Protein AF-A0AAU6HKH8-F1 (afdb_monomer_lite)

Structure (mmCIF, N/CA/C/O backbone):
data_AF-A0AAU6HKH8-F1
#
_entry.id   AF-A0AAU6HKH8-F1
#
loop_
_atom_site.group_PDB
_atom_site.id
_atom_site.type_symbol
_atom_site.label_atom_id
_atom_site.label_alt_id
_atom_site.label_comp_id
_atom_site.label_asym_id
_atom_site.label_entity_id
_atom_site.label_seq_id
_atom_site.pdbx_PDB_ins_code
_atom_site.Cartn_x
_atom_site.Cartn_y
_atom_site.Cartn_z
_atom_site.occupancy
_atom_site.B_iso_or_equiv
_atom_site.auth_seq_id
_atom_site.auth_comp_id
_atom_site.auth_asym_id
_atom_site.auth_atom_id
_atom_site.pdbx_PDB_model_num
ATOM 1 N N . MET A 1 1 ? -5.403 -12.165 11.977 1.00 85.94 1 MET A N 1
ATOM 2 C CA . MET A 1 1 ? -6.720 -11.842 11.383 1.00 85.94 1 MET A CA 1
ATOM 3 C C . MET A 1 1 ? -6.615 -11.963 9.865 1.00 85.94 1 MET A C 1
ATOM 5 O O . MET A 1 1 ? -5.635 -11.445 9.340 1.00 85.94 1 MET A O 1
ATOM 9 N N . PRO A 1 2 ? -7.552 -12.638 9.172 1.00 95.00 2 PRO A N 1
ATOM 10 C CA . PRO A 1 2 ? -7.593 -12.670 7.705 1.00 95.00 2 PRO A CA 1
ATOM 11 C C . PRO A 1 2 ? -7.677 -11.266 7.091 1.00 95.00 2 PRO A C 1
ATOM 13 O O . PRO A 1 2 ? -8.297 -10.378 7.683 1.00 95.00 2 PRO A O 1
ATOM 16 N N . THR A 1 3 ? -7.086 -11.077 5.909 1.00 95.00 3 THR A N 1
ATOM 17 C CA . THR A 1 3 ? -6.961 -9.765 5.249 1.00 95.00 3 THR A CA 1
ATOM 18 C C . THR A 1 3 ? -8.309 -9.100 4.993 1.00 95.00 3 THR A C 1
ATOM 20 O O . THR A 1 3 ? -8.479 -7.947 5.376 1.00 95.00 3 THR A O 1
ATOM 23 N N . ASP A 1 4 ? -9.292 -9.824 4.454 1.00 96.19 4 ASP A N 1
ATOM 24 C CA . ASP A 1 4 ? -10.613 -9.255 4.141 1.00 96.19 4 ASP A CA 1
ATOM 25 C C . ASP A 1 4 ? -11.356 -8.796 5.396 1.00 96.19 4 ASP A C 1
ATOM 27 O O . ASP A 1 4 ? -11.976 -7.733 5.417 1.00 96.19 4 ASP A O 1
ATOM 31 N N . LYS A 1 5 ? -11.228 -9.552 6.496 1.00 96.69 5 LYS A N 1
ATOM 32 C CA . LYS A 1 5 ? -11.809 -9.147 7.781 1.00 96.69 5 LYS A CA 1
ATOM 33 C C . LYS A 1 5 ? -11.133 -7.884 8.314 1.00 96.69 5 LYS A C 1
ATOM 35 O O . LYS A 1 5 ? -11.816 -6.980 8.784 1.00 96.69 5 LYS A O 1
ATOM 40 N N . LYS A 1 6 ? -9.800 -7.800 8.222 1.00 97.56 6 LYS A N 1
ATOM 41 C CA . LYS A 1 6 ? -9.036 -6.603 8.606 1.00 97.56 6 LYS A CA 1
ATOM 42 C C . LYS A 1 6 ? -9.432 -5.394 7.755 1.00 97.56 6 LYS A C 1
ATOM 44 O O . LYS A 1 6 ? -9.590 -4.308 8.300 1.00 97.56 6 LYS A O 1
ATOM 49 N N . PHE A 1 7 ? -9.620 -5.583 6.452 1.00 97.81 7 PHE A N 1
ATOM 50 C CA . PHE A 1 7 ? -10.063 -4.544 5.525 1.00 97.81 7 PHE A CA 1
ATOM 51 C C . PHE A 1 7 ? -11.449 -4.005 5.901 1.00 97.81 7 PHE A C 1
ATOM 53 O O . PHE A 1 7 ? -11.596 -2.801 6.089 1.00 97.81 7 PHE A O 1
ATOM 60 N N . ALA A 1 8 ? -12.432 -4.888 6.107 1.00 97.88 8 ALA A N 1
ATOM 61 C CA . ALA A 1 8 ? -13.778 -4.494 6.524 1.00 97.88 8 ALA A CA 1
ATOM 62 C C . ALA A 1 8 ? -13.777 -3.742 7.868 1.00 97.88 8 ALA A C 1
ATOM 64 O O . ALA A 1 8 ? -14.445 -2.720 8.011 1.00 97.88 8 ALA A O 1
ATOM 65 N N . LEU A 1 9 ? -12.983 -4.205 8.839 1.00 98.38 9 LEU A N 1
ATOM 66 C CA . LEU A 1 9 ? -12.831 -3.534 10.131 1.00 98.38 9 LEU A CA 1
ATOM 67 C C . LEU A 1 9 ? -12.232 -2.126 9.977 1.00 98.38 9 LEU A C 1
ATOM 69 O O . LEU A 1 9 ? -12.737 -1.171 10.560 1.00 98.38 9 LEU A O 1
ATOM 73 N N . VAL A 1 10 ? -11.169 -1.981 9.180 1.00 98.19 10 VAL A N 1
ATOM 74 C CA . VAL A 1 10 ? -10.524 -0.681 8.938 1.00 98.19 10 VAL A CA 1
ATOM 75 C C . VAL A 1 10 ? -11.457 0.278 8.203 1.00 98.19 10 VAL A C 1
ATOM 77 O O . VAL A 1 10 ? -11.481 1.454 8.554 1.00 98.19 10 VAL A O 1
ATOM 80 N N . LEU A 1 11 ? -12.255 -0.203 7.244 1.00 98.12 11 LEU A N 1
ATOM 81 C CA . LEU A 1 11 ? -13.265 0.618 6.573 1.00 98.12 11 LEU A CA 1
ATOM 82 C C . LEU A 1 11 ? -14.252 1.218 7.573 1.00 98.12 11 LEU A C 1
ATOM 84 O O . LEU A 1 11 ? -14.407 2.433 7.579 1.00 98.12 11 LEU A O 1
ATOM 88 N N . ARG A 1 12 ? -14.819 0.400 8.469 1.00 98.38 12 ARG A N 1
ATOM 89 C CA . ARG A 1 12 ? -15.740 0.861 9.525 1.00 98.38 12 ARG A CA 1
ATOM 90 C C . ARG A 1 12 ? -15.107 1.919 10.433 1.00 98.38 12 ARG A C 1
ATOM 92 O O . ARG A 1 12 ? -15.768 2.859 10.859 1.00 98.38 12 ARG A O 1
ATOM 99 N N . VAL A 1 13 ? -13.808 1.803 10.714 1.00 98.19 13 VAL A N 1
ATOM 100 C CA . VAL A 1 13 ? -13.083 2.817 11.499 1.00 98.19 13 VAL A CA 1
ATOM 101 C C . VAL A 1 13 ? -12.867 4.111 10.708 1.00 98.19 13 VAL A C 1
ATOM 103 O O . VAL A 1 13 ? -12.943 5.202 11.267 1.00 98.19 13 VAL A O 1
ATOM 106 N N . VAL A 1 14 ? -12.581 4.019 9.408 1.00 97.38 14 VAL A N 1
ATOM 107 C CA . VAL A 1 14 ? -12.361 5.191 8.544 1.00 97.38 14 VAL A CA 1
ATOM 108 C C . VAL A 1 14 ? -13.670 5.925 8.242 1.00 97.38 14 VAL A C 1
ATOM 110 O O . VAL A 1 14 ? -13.652 7.153 8.179 1.00 97.38 14 VAL A O 1
ATOM 113 N N . THR A 1 15 ? -14.788 5.208 8.097 1.00 97.31 15 THR A N 1
ATOM 114 C CA . THR A 1 15 ? -16.126 5.794 7.902 1.00 97.31 15 THR A CA 1
ATOM 115 C C . THR A 1 15 ? -16.722 6.362 9.192 1.00 97.31 15 THR A C 1
ATOM 117 O O . THR A 1 15 ? -17.702 7.098 9.132 1.00 97.31 15 THR A O 1
ATOM 12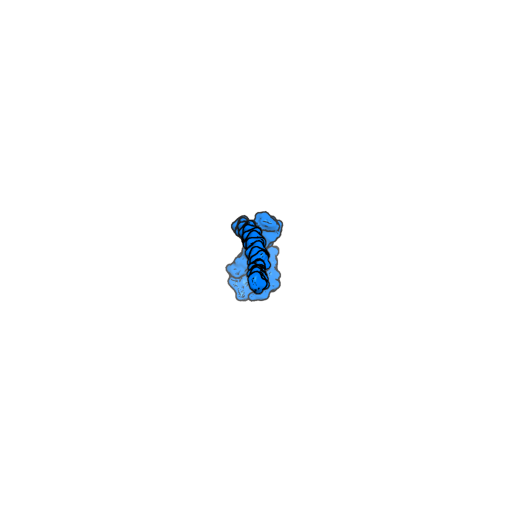0 N N . GLY A 1 16 ? -16.118 6.072 10.351 1.00 96.81 16 GLY A N 1
ATOM 121 C CA . GLY A 1 16 ? -16.579 6.535 11.662 1.00 96.81 16 GLY A CA 1
ATOM 122 C C . GLY A 1 16 ? -17.674 5.667 12.287 1.00 96.81 16 GLY A C 1
ATOM 123 O O . GLY A 1 16 ? -18.212 6.037 13.325 1.00 96.81 16 GLY A O 1
ATOM 124 N N . GLU A 1 17 ? -17.986 4.511 11.695 1.00 98.00 17 GLU A N 1
ATOM 125 C CA . GLU A 1 17 ? -18.908 3.517 12.262 1.00 98.00 17 GLU A CA 1
ATOM 126 C C . GLU A 1 17 ? -18.355 2.858 13.530 1.00 98.00 17 GLU A C 1
ATOM 128 O O . GLU A 1 17 ? -19.123 2.415 14.379 1.00 98.00 17 GLU A O 1
ATOM 133 N N . LEU A 1 18 ? -17.027 2.771 13.647 1.00 97.81 18 LEU A N 1
ATOM 134 C CA . LEU A 1 18 ? -16.332 2.306 14.842 1.00 97.81 18 LEU A CA 1
ATOM 135 C C . LEU A 1 18 ? -15.228 3.277 15.252 1.00 97.81 18 LEU A C 1
ATOM 137 O O . LEU A 1 18 ? -14.472 3.791 14.428 1.00 97.81 18 LEU A O 1
ATOM 141 N N . THR A 1 19 ? -15.038 3.425 16.555 1.00 97.88 19 THR A N 1
ATOM 142 C CA . THR A 1 19 ? -13.800 3.973 17.113 1.00 97.88 19 THR A CA 1
ATOM 143 C C . THR A 1 19 ? -12.663 2.945 17.038 1.00 97.88 19 THR A C 1
ATOM 145 O O . THR A 1 19 ? -12.882 1.732 16.951 1.00 97.88 19 THR A O 1
ATOM 148 N N . ALA A 1 20 ? -11.412 3.411 17.132 1.00 96.56 20 ALA A N 1
ATOM 149 C CA . ALA A 1 20 ? -10.251 2.518 17.195 1.00 96.56 20 ALA A CA 1
ATOM 150 C C . ALA A 1 20 ? -10.322 1.548 18.393 1.00 96.56 20 ALA A C 1
ATOM 152 O O . ALA A 1 20 ? -9.939 0.386 18.260 1.00 96.56 20 ALA A O 1
ATOM 153 N N . ALA A 1 21 ? -10.873 2.006 19.522 1.00 97.75 21 ALA A N 1
ATOM 154 C CA . ALA A 1 21 ? -11.093 1.217 20.732 1.00 97.75 21 ALA A CA 1
ATOM 155 C C . ALA A 1 21 ? -12.139 0.106 20.551 1.00 97.75 21 ALA A C 1
ATOM 157 O O . ALA A 1 21 ? -11.956 -1.022 21.012 1.00 97.75 21 ALA A O 1
ATOM 158 N N . GLU A 1 22 ? -13.252 0.387 19.874 1.00 98.19 22 GLU A N 1
ATOM 159 C CA . GLU A 1 22 ? -14.272 -0.628 19.579 1.00 98.19 22 GLU A CA 1
ATOM 160 C C . GLU A 1 22 ? -13.751 -1.679 18.600 1.00 98.19 22 GLU A C 1
ATOM 162 O O . GLU A 1 22 ? -13.879 -2.874 18.861 1.00 98.19 22 GLU A O 1
ATOM 167 N N . ALA A 1 23 ? -13.069 -1.251 17.538 1.00 98.12 23 ALA A N 1
ATOM 168 C CA . ALA A 1 23 ? -12.454 -2.162 16.579 1.00 98.12 23 ALA A CA 1
ATOM 169 C C . ALA A 1 23 ? -11.357 -3.039 17.210 1.00 98.12 23 ALA A C 1
ATOM 171 O O . ALA A 1 23 ? -11.243 -4.220 16.883 1.00 98.12 23 ALA A O 1
ATOM 172 N N . ALA A 1 24 ? -10.566 -2.488 18.135 1.00 98.06 24 ALA A N 1
ATOM 173 C CA . ALA A 1 24 ? -9.540 -3.229 18.865 1.00 98.06 24 ALA A CA 1
ATOM 174 C C . ALA A 1 24 ? -10.148 -4.352 19.718 1.00 98.06 24 ALA A C 1
ATOM 176 O O . ALA A 1 24 ? -9.657 -5.482 19.692 1.00 98.06 24 ALA A O 1
ATOM 177 N N . ARG A 1 25 ? -11.262 -4.062 20.404 1.00 98.12 25 ARG A N 1
ATOM 178 C CA . ARG A 1 25 ? -12.023 -5.052 21.179 1.00 98.12 25 ARG A CA 1
ATOM 179 C C . ARG A 1 25 ? -12.640 -6.130 20.288 1.00 98.12 25 ARG A C 1
ATOM 181 O O . ARG A 1 25 ? -12.474 -7.307 20.590 1.00 98.12 25 ARG A O 1
ATOM 188 N N . GLU A 1 26 ? -13.284 -5.753 19.180 1.00 97.38 26 GLU A N 1
ATOM 189 C CA . GLU A 1 26 ? -13.908 -6.700 18.237 1.00 97.38 26 GLU A CA 1
ATOM 190 C C . GLU A 1 26 ? -12.880 -7.669 17.629 1.00 97.38 26 GLU A C 1
ATOM 192 O O . GLU A 1 26 ? -13.139 -8.865 17.492 1.00 97.38 26 GLU A O 1
ATOM 197 N N . ALA A 1 27 ? -11.690 -7.167 17.294 1.00 96.81 27 ALA A N 1
ATOM 198 C CA . ALA A 1 27 ? -10.634 -7.962 16.675 1.00 96.81 27 ALA A CA 1
ATOM 199 C C . ALA A 1 27 ? -9.653 -8.604 17.673 1.00 96.81 27 ALA A C 1
ATOM 201 O O . ALA A 1 27 ? -8.727 -9.287 17.230 1.00 96.81 27 ALA A O 1
ATOM 202 N N . ALA A 1 28 ? -9.842 -8.400 18.983 1.00 97.25 28 ALA A N 1
ATOM 203 C CA . ALA A 1 28 ? -8.938 -8.841 20.050 1.00 97.25 28 ALA A CA 1
ATOM 204 C C . ALA A 1 28 ? -7.466 -8.433 19.811 1.00 97.25 28 ALA A C 1
ATOM 206 O O . ALA A 1 28 ? -6.541 -9.237 19.935 1.00 97.25 28 ALA A O 1
ATOM 207 N N . VAL A 1 29 ? -7.248 -7.168 19.441 1.00 97.38 29 VAL A N 1
ATOM 208 C CA . VAL A 1 29 ? -5.922 -6.566 19.210 1.00 97.38 29 VAL A CA 1
ATOM 209 C C . VAL A 1 29 ? -5.771 -5.262 19.990 1.00 97.38 29 VAL A C 1
ATOM 211 O O . VAL A 1 29 ? -6.715 -4.776 20.601 1.00 97.38 29 VAL A O 1
ATOM 214 N N . SER A 1 30 ? -4.579 -4.662 19.965 1.00 98.19 30 SER A N 1
ATOM 215 C CA . SER A 1 30 ? -4.364 -3.340 20.559 1.00 98.19 30 SER A CA 1
ATOM 216 C C . SER A 1 30 ? -4.935 -2.210 19.694 1.00 98.19 30 SER A C 1
ATOM 218 O O . SER A 1 30 ? -4.914 -2.277 18.462 1.00 98.19 30 SER A O 1
ATOM 220 N N . GLU A 1 31 ? -5.346 -1.110 20.328 1.00 97.81 31 GLU A N 1
ATOM 221 C CA . GLU A 1 31 ? -5.748 0.126 19.633 1.00 97.81 31 GLU A CA 1
ATOM 222 C C . GLU A 1 31 ? -4.639 0.691 18.740 1.00 97.81 31 GLU A C 1
ATOM 224 O O . GLU A 1 31 ? -4.908 1.215 17.656 1.00 97.81 31 GLU A O 1
ATOM 229 N N . GLN A 1 32 ? -3.378 0.517 19.148 1.00 97.81 32 GLN A N 1
ATOM 230 C CA . GLN A 1 32 ? -2.224 0.876 18.328 1.00 97.81 32 GLN A CA 1
ATOM 231 C C . GLN A 1 32 ? -2.192 0.081 17.017 1.00 97.81 32 GLN A C 1
ATOM 233 O O . GLN A 1 32 ? -1.863 0.635 15.969 1.00 97.81 32 GLN A O 1
ATOM 238 N N . SER A 1 33 ? -2.555 -1.207 17.049 1.00 97.94 33 SER A N 1
ATOM 239 C CA . SER A 1 33 ? -2.622 -2.036 15.839 1.00 97.94 33 SER A CA 1
ATOM 240 C C . SER A 1 33 ? -3.670 -1.497 14.872 1.00 97.94 33 SER A C 1
ATOM 242 O O . SER A 1 33 ? -3.371 -1.307 13.694 1.00 97.94 33 SER A O 1
ATOM 244 N N . VAL A 1 34 ? -4.863 -1.170 15.375 1.00 98.19 34 VAL A N 1
ATOM 245 C CA . VAL A 1 34 ? -5.947 -0.587 14.570 1.00 98.19 34 VAL A CA 1
ATOM 246 C C . VAL A 1 34 ? -5.547 0.777 14.007 1.00 98.19 34 VAL A C 1
ATOM 248 O O . VAL A 1 34 ? -5.731 1.030 12.816 1.00 98.19 34 VAL A O 1
ATOM 251 N N . SER A 1 35 ? -4.927 1.628 14.825 1.00 97.31 35 SER A N 1
ATOM 252 C CA . SER A 1 35 ? -4.409 2.935 14.403 1.00 97.31 35 SER A CA 1
ATOM 253 C C . SER A 1 35 ? -3.367 2.806 13.290 1.00 97.31 35 SER A C 1
ATOM 255 O O . SER A 1 35 ? -3.436 3.517 12.286 1.00 97.31 35 SER A O 1
ATOM 257 N N . ASN A 1 36 ? -2.446 1.845 13.411 1.00 97.94 36 ASN A N 1
ATOM 258 C CA . ASN A 1 36 ? -1.456 1.553 12.377 1.00 97.94 36 ASN A CA 1
ATOM 259 C C . ASN A 1 36 ? -2.111 1.071 11.076 1.00 97.94 36 ASN A C 1
ATOM 261 O O . ASN A 1 36 ? -1.706 1.496 9.996 1.00 97.94 36 ASN A O 1
ATOM 265 N N . TRP A 1 37 ? -3.128 0.211 11.156 1.00 97.81 37 TRP A N 1
ATOM 266 C CA . TRP A 1 37 ? -3.834 -0.281 9.971 1.00 97.81 37 TRP A CA 1
ATOM 267 C C . TRP A 1 37 ? -4.623 0.819 9.267 1.00 97.81 37 TRP A C 1
ATOM 269 O O . TRP A 1 37 ? -4.560 0.917 8.045 1.00 97.81 37 TRP A O 1
ATOM 279 N N . ARG A 1 38 ? -5.306 1.680 10.030 1.00 97.31 38 ARG A N 1
ATOM 280 C CA . ARG A 1 38 ? -5.984 2.871 9.507 1.00 97.31 38 ARG A CA 1
ATOM 281 C C . ARG A 1 38 ? -5.002 3.779 8.771 1.00 97.31 38 ARG A C 1
ATOM 283 O O . ARG A 1 38 ? -5.288 4.201 7.654 1.00 97.31 38 ARG A O 1
ATOM 290 N N . ARG A 1 39 ? -3.840 4.056 9.375 1.00 96.94 39 ARG A N 1
ATOM 291 C CA . ARG A 1 39 ? -2.789 4.877 8.761 1.00 96.94 39 ARG A CA 1
ATOM 292 C C . ARG A 1 39 ? -2.312 4.278 7.434 1.00 96.94 39 ARG A C 1
ATOM 294 O O .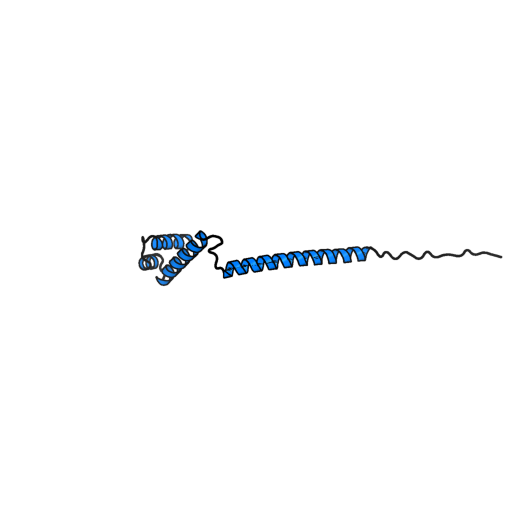 ARG A 1 39 ? -2.374 4.958 6.418 1.00 96.94 39 ARG A O 1
ATOM 301 N N . GLN A 1 40 ? -1.925 3.000 7.433 1.00 95.31 40 GLN A N 1
ATOM 302 C CA . GLN A 1 40 ? -1.475 2.288 6.227 1.00 95.31 40 GLN A CA 1
ATOM 303 C C . GLN A 1 40 ? -2.538 2.271 5.123 1.00 95.31 40 GLN A C 1
ATOM 305 O O . GLN A 1 40 ? -2.212 2.427 3.952 1.00 95.31 40 GLN A O 1
ATOM 310 N N . PHE A 1 41 ? -3.809 2.094 5.489 1.00 95.81 41 PHE A N 1
ATOM 311 C CA . PHE A 1 41 ? -4.919 2.107 4.542 1.00 95.81 41 PHE A CA 1
ATOM 312 C C . PHE A 1 41 ? -5.098 3.478 3.879 1.00 95.81 41 PHE A C 1
ATOM 314 O O . PHE A 1 41 ? -5.246 3.556 2.663 1.00 95.81 41 PHE A O 1
ATOM 321 N N . ILE A 1 42 ? -5.041 4.561 4.660 1.00 94.62 42 ILE A N 1
ATOM 322 C CA . ILE A 1 42 ? -5.174 5.931 4.144 1.00 94.62 42 ILE A CA 1
ATOM 323 C C . ILE A 1 42 ? -3.970 6.309 3.276 1.00 94.62 42 ILE A C 1
ATOM 325 O O . ILE A 1 42 ? -4.157 6.866 2.197 1.00 94.62 42 ILE A O 1
ATOM 329 N N . GLU A 1 43 ? -2.750 6.009 3.721 1.00 92.75 43 GLU A N 1
ATOM 330 C CA . GLU A 1 43 ? -1.526 6.254 2.946 1.00 92.75 43 GLU A CA 1
ATOM 331 C C . GLU A 1 43 ? -1.537 5.461 1.636 1.00 92.75 43 GLU A C 1
ATOM 333 O O . GLU A 1 43 ? -1.384 6.040 0.564 1.00 92.75 43 GLU A O 1
ATOM 338 N N . GLY A 1 44 ? -1.815 4.156 1.700 1.00 89.81 44 GLY A N 1
ATOM 339 C CA . GLY A 1 44 ? -1.918 3.304 0.517 1.00 89.81 44 GLY A CA 1
ATOM 340 C C . GLY A 1 44 ? -3.020 3.758 -0.442 1.00 89.81 44 GLY A C 1
ATOM 341 O O . GLY A 1 44 ? -2.796 3.813 -1.649 1.00 89.81 44 GLY A O 1
ATOM 342 N N . GLY A 1 45 ? -4.185 4.149 0.085 1.00 90.12 45 GLY A N 1
ATOM 343 C CA . GLY A 1 45 ? -5.288 4.694 -0.707 1.00 90.12 45 GLY A CA 1
ATOM 344 C C . GLY A 1 45 ? -4.928 6.014 -1.389 1.00 90.12 45 GLY A C 1
ATOM 345 O O . GLY A 1 45 ? -5.181 6.177 -2.580 1.00 90.12 45 GLY A O 1
ATOM 346 N N . ARG A 1 46 ? -4.274 6.937 -0.673 1.00 88.19 46 ARG A N 1
ATOM 347 C CA . ARG A 1 46 ? -3.773 8.201 -1.236 1.00 88.19 46 ARG A CA 1
ATOM 348 C C . ARG A 1 46 ? -2.742 7.966 -2.333 1.00 88.19 46 ARG A C 1
ATOM 350 O O . ARG A 1 46 ? -2.875 8.543 -3.408 1.00 88.19 46 ARG A O 1
ATOM 357 N N . ASN A 1 47 ? -1.766 7.098 -2.085 1.00 84.19 47 ASN A N 1
ATOM 358 C CA . ASN A 1 47 ? -0.717 6.782 -3.052 1.00 84.19 47 ASN A CA 1
ATOM 359 C C . ASN A 1 47 ? -1.301 6.119 -4.305 1.00 84.19 47 ASN A C 1
ATOM 361 O O . ASN A 1 47 ? -0.919 6.468 -5.418 1.00 84.19 47 ASN A O 1
ATOM 365 N N . GLY A 1 48 ? -2.272 5.215 -4.136 1.00 84.81 48 GLY A N 1
ATOM 366 C CA . GLY A 1 48 ? -2.989 4.595 -5.250 1.00 84.81 48 GLY A CA 1
ATOM 367 C C . GLY A 1 48 ? -3.769 5.608 -6.092 1.00 84.81 48 GLY A C 1
ATOM 368 O O . GLY A 1 48 ? -3.676 5.582 -7.317 1.00 84.81 48 GLY A O 1
ATOM 369 N N . LEU A 1 49 ? -4.488 6.536 -5.449 1.00 86.88 49 LEU A N 1
ATOM 370 C CA . LEU A 1 49 ? -5.249 7.592 -6.135 1.00 86.88 49 LEU A CA 1
ATOM 371 C C . LEU A 1 49 ? -4.354 8.611 -6.848 1.00 86.88 49 LEU A C 1
ATOM 373 O O . LEU A 1 49 ? -4.727 9.124 -7.898 1.00 86.88 49 LEU A O 1
ATOM 377 N N . ALA A 1 50 ? -3.175 8.896 -6.300 1.00 80.50 50 ALA A N 1
ATOM 378 C CA . ALA A 1 50 ? -2.188 9.771 -6.926 1.00 80.50 50 ALA A CA 1
ATOM 379 C C . ALA A 1 50 ? -1.468 9.118 -8.130 1.00 80.50 50 ALA A C 1
ATOM 381 O O . ALA A 1 50 ? -0.729 9.794 -8.849 1.00 80.50 50 ALA A O 1
ATOM 382 N N . GLY A 1 51 ? -1.701 7.827 -8.395 1.00 72.69 51 GLY A N 1
ATOM 383 C CA . GLY A 1 51 ? -1.180 7.133 -9.571 1.00 72.69 51 GLY A CA 1
ATOM 384 C C . GLY A 1 51 ? 0.351 7.114 -9.620 1.00 72.69 51 GLY A C 1
ATOM 385 O O . GLY A 1 51 ? 1.023 6.915 -8.607 1.00 72.69 51 GLY A O 1
ATOM 386 N N . GLU A 1 52 ? 0.938 7.320 -10.805 1.00 63.34 52 GLU A N 1
ATOM 387 C CA . GLU A 1 52 ? 2.403 7.342 -10.956 1.00 63.34 52 GLU A CA 1
ATOM 388 C C . GLU A 1 52 ? 3.085 8.467 -10.164 1.00 63.34 52 GLU A C 1
ATOM 390 O O . GLU A 1 52 ? 4.237 8.303 -9.773 1.00 63.34 52 GLU A O 1
ATOM 395 N N . GLY A 1 53 ? 2.371 9.559 -9.868 1.00 59.12 53 GLY A N 1
ATOM 396 C CA . GLY A 1 53 ? 2.883 10.690 -9.089 1.00 59.12 53 GLY A CA 1
ATOM 397 C C . GLY A 1 53 ? 2.819 10.513 -7.567 1.00 59.12 53 GLY A C 1
ATOM 398 O O . GLY A 1 53 ? 3.333 11.364 -6.849 1.00 59.12 53 GLY A O 1
ATOM 399 N N . GLY A 1 54 ? 2.187 9.442 -7.070 1.00 56.44 54 GLY A N 1
ATOM 400 C CA . GLY A 1 54 ? 2.021 9.157 -5.636 1.00 56.44 54 GLY A CA 1
ATOM 401 C C . GLY A 1 54 ? 2.910 8.052 -5.076 1.00 56.44 54 GLY A C 1
ATOM 402 O O . GLY A 1 54 ? 2.891 7.801 -3.873 1.00 56.44 54 GLY A O 1
ATOM 403 N N . ARG A 1 55 ? 3.665 7.355 -5.932 1.00 61.44 55 ARG A N 1
ATOM 404 C CA . ARG A 1 55 ? 4.706 6.429 -5.473 1.00 61.44 55 ARG A CA 1
ATOM 405 C C . ARG A 1 55 ? 5.823 7.263 -4.858 1.00 61.44 55 ARG A C 1
ATOM 407 O O . ARG A 1 55 ? 6.239 8.232 -5.490 1.00 61.44 55 ARG A O 1
ATOM 414 N N . ASP A 1 56 ? 6.296 6.882 -3.666 1.00 63.81 56 ASP A N 1
ATOM 415 C CA . ASP A 1 56 ? 7.454 7.518 -3.024 1.00 63.81 56 ASP A CA 1
ATOM 416 C C . ASP A 1 56 ? 8.516 7.802 -4.083 1.00 63.81 56 ASP A C 1
ATOM 418 O O . ASP A 1 56 ? 8.914 6.898 -4.829 1.00 63.81 56 ASP A O 1
ATOM 422 N N . SER A 1 57 ? 8.930 9.065 -4.186 1.00 60.41 57 SER A N 1
ATOM 423 C CA . SER A 1 57 ? 9.853 9.525 -5.227 1.00 60.41 57 SER A CA 1
ATOM 424 C C . SER A 1 57 ? 11.129 8.683 -5.255 1.00 60.41 57 SER A C 1
ATOM 426 O O . SER A 1 57 ? 11.666 8.411 -6.326 1.00 60.41 57 SER A O 1
ATOM 428 N N . GLU A 1 58 ? 11.553 8.188 -4.092 1.00 60.56 58 GLU A N 1
ATOM 429 C CA . GLU A 1 58 ? 12.663 7.258 -3.916 1.00 60.56 58 GLU A CA 1
ATOM 430 C C . GLU A 1 58 ? 12.409 5.891 -4.576 1.00 60.56 58 GLU A C 1
ATOM 432 O O . GLU A 1 58 ? 13.259 5.387 -5.310 1.00 60.56 58 GLU A O 1
ATOM 437 N N . SER A 1 59 ? 11.214 5.316 -4.408 1.00 70.19 59 SER A N 1
ATOM 438 C CA . SER A 1 59 ? 10.836 4.052 -5.057 1.00 70.19 59 SER A CA 1
ATOM 439 C C . SER A 1 59 ? 10.703 4.208 -6.573 1.00 70.19 59 SER A C 1
ATOM 441 O O . SER A 1 59 ? 11.146 3.342 -7.327 1.00 70.19 59 SER A O 1
ATOM 443 N N . ALA A 1 60 ? 10.128 5.318 -7.043 1.00 73.81 60 ALA A N 1
ATOM 444 C CA . ALA A 1 60 ? 10.023 5.608 -8.472 1.00 73.81 60 ALA A CA 1
ATOM 445 C C . ALA A 1 60 ? 11.404 5.831 -9.113 1.00 73.81 60 ALA A C 1
ATOM 447 O O . ALA A 1 60 ? 11.691 5.261 -10.169 1.00 73.81 60 ALA A O 1
ATOM 448 N N . ALA A 1 61 ? 12.283 6.591 -8.450 1.00 79.19 61 ALA A N 1
ATOM 449 C CA . ALA A 1 61 ? 13.660 6.806 -8.884 1.00 79.19 61 ALA A CA 1
ATOM 450 C C . ALA A 1 61 ? 14.442 5.489 -8.941 1.00 79.19 61 ALA A C 1
ATOM 452 O O . ALA A 1 61 ? 15.108 5.211 -9.939 1.00 79.19 61 ALA A O 1
ATOM 453 N N . ARG A 1 62 ? 14.293 4.632 -7.923 1.00 85.44 62 ARG A N 1
ATOM 454 C CA . ARG A 1 62 ? 14.935 3.316 -7.896 1.00 85.44 62 ARG A CA 1
ATOM 455 C C . ARG A 1 62 ? 14.441 2.403 -9.016 1.00 85.44 62 ARG A C 1
ATOM 457 O O . ARG A 1 62 ? 15.241 1.710 -9.636 1.00 85.44 62 ARG A O 1
ATOM 464 N N . ILE A 1 63 ? 13.142 2.410 -9.313 1.00 86.19 63 ILE A N 1
ATOM 465 C CA . ILE A 1 63 ? 12.585 1.657 -10.445 1.00 86.19 63 ILE A CA 1
ATOM 466 C C . ILE A 1 63 ? 13.159 2.169 -11.773 1.00 86.19 63 ILE A C 1
ATOM 468 O O . ILE A 1 63 ? 13.560 1.363 -12.611 1.00 86.19 63 ILE A O 1
ATOM 472 N N . ALA A 1 64 ? 13.239 3.487 -11.966 1.00 87.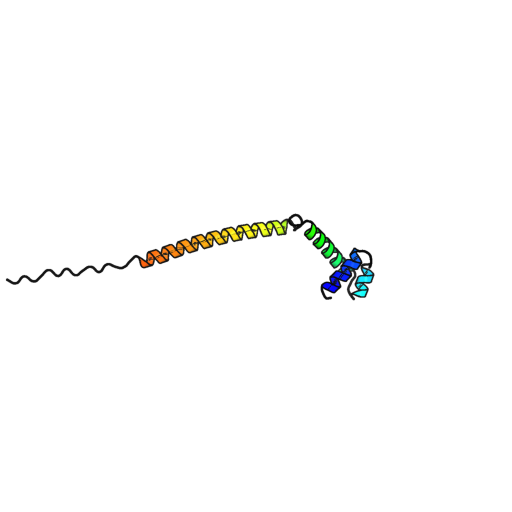38 64 ALA A N 1
ATOM 473 C CA . ALA A 1 64 ? 13.808 4.075 -13.178 1.00 87.38 64 ALA A CA 1
ATOM 474 C C . ALA A 1 64 ? 15.296 3.718 -13.351 1.00 87.38 64 ALA A C 1
ATOM 476 O O . ALA A 1 64 ? 15.729 3.371 -14.453 1.00 87.38 64 ALA A O 1
ATOM 477 N N . GLU A 1 65 ? 16.064 3.746 -12.261 1.00 93.88 65 GLU A N 1
ATOM 478 C CA . GLU A 1 65 ? 17.462 3.314 -12.239 1.00 93.88 65 GLU A CA 1
ATOM 479 C C . GLU A 1 65 ? 17.600 1.837 -12.633 1.00 93.88 65 GLU A C 1
ATOM 481 O O . GLU A 1 65 ? 18.367 1.515 -13.540 1.00 93.88 65 GLU A O 1
ATOM 486 N N . LEU A 1 66 ? 16.791 0.954 -12.039 1.00 95.69 66 LEU A N 1
ATOM 487 C CA . LEU A 1 66 ? 16.786 -0.475 -12.364 1.00 95.69 66 LEU A CA 1
ATOM 488 C C . LEU A 1 66 ? 16.397 -0.743 -13.823 1.00 95.69 66 LEU A C 1
ATOM 490 O O . LEU A 1 66 ? 16.974 -1.622 -14.461 1.00 95.69 66 LEU A O 1
ATOM 494 N N . ILE A 1 67 ? 15.446 0.010 -14.383 1.00 95.75 67 ILE A N 1
ATOM 495 C CA . ILE A 1 67 ? 15.078 -0.093 -15.805 1.00 95.75 67 ILE A CA 1
ATOM 496 C C . ILE A 1 67 ? 16.272 0.276 -16.691 1.00 95.75 67 ILE A C 1
ATOM 498 O O . ILE A 1 67 ? 16.571 -0.442 -17.649 1.00 95.75 67 ILE A O 1
ATOM 502 N N . LYS A 1 68 ? 16.973 1.368 -16.362 1.00 97.44 68 LYS A N 1
ATOM 503 C CA . LYS A 1 68 ? 18.169 1.807 -17.089 1.00 97.44 68 LYS A CA 1
ATOM 504 C C . LYS A 1 68 ? 19.283 0.765 -17.002 1.00 97.44 68 LYS A C 1
ATOM 506 O O . LYS A 1 68 ? 19.871 0.419 -18.023 1.00 97.44 68 LYS A O 1
ATOM 511 N N . GLU A 1 69 ? 19.547 0.236 -15.813 1.00 97.50 69 GLU A N 1
ATOM 512 C CA . GLU A 1 69 ? 20.546 -0.812 -15.602 1.00 97.50 69 GLU A CA 1
ATOM 513 C C . GLU A 1 69 ? 20.199 -2.080 -16.394 1.00 97.50 69 GLU A C 1
ATOM 515 O O . GLU A 1 69 ? 21.042 -2.624 -17.105 1.00 97.50 69 GLU A O 1
ATOM 520 N N . ASN A 1 70 ? 18.932 -2.501 -16.375 1.00 98.06 70 ASN A N 1
ATOM 521 C CA . ASN A 1 70 ? 18.466 -3.657 -17.135 1.00 98.06 70 ASN A CA 1
ATOM 522 C C . ASN A 1 70 ? 18.642 -3.471 -18.652 1.00 98.06 70 ASN A C 1
ATOM 524 O O . ASN A 1 70 ? 19.022 -4.415 -19.347 1.00 98.06 70 ASN A O 1
ATOM 528 N N . ALA A 1 71 ? 18.390 -2.264 -19.166 1.00 97.81 71 ALA A N 1
ATOM 529 C CA . ALA A 1 71 ? 18.618 -1.934 -20.570 1.00 97.81 71 ALA A CA 1
ATOM 530 C C . ALA A 1 71 ? 20.108 -2.024 -20.940 1.00 97.81 71 ALA A C 1
ATOM 532 O O . ALA A 1 71 ? 20.444 -2.647 -21.948 1.00 97.81 71 ALA A O 1
ATOM 533 N N . THR A 1 72 ? 20.996 -1.480 -20.101 1.00 98.00 72 THR A N 1
ATOM 534 C CA . THR A 1 72 ? 22.453 -1.584 -20.282 1.00 98.00 72 THR A CA 1
ATOM 535 C C . THR A 1 72 ? 22.905 -3.043 -20.293 1.00 98.00 72 THR A C 1
ATOM 537 O O . THR A 1 72 ? 23.574 -3.469 -21.230 1.00 98.00 72 THR A O 1
ATOM 540 N N . LEU A 1 73 ? 22.476 -3.840 -19.310 1.00 98.25 73 LEU A N 1
ATOM 541 C CA . LEU A 1 73 ? 22.826 -5.260 -19.223 1.00 98.25 73 LEU A CA 1
ATOM 542 C C . LEU A 1 73 ? 22.374 -6.039 -20.464 1.00 98.25 73 LEU A C 1
ATOM 544 O O . LEU A 1 73 ? 23.137 -6.837 -21.007 1.00 98.25 73 LEU A O 1
ATOM 548 N N . LYS A 1 74 ? 21.154 -5.787 -20.955 1.00 98.12 74 LYS A N 1
ATOM 549 C CA . LYS A 1 74 ? 20.639 -6.404 -22.187 1.00 98.12 74 LYS A CA 1
ATOM 550 C C . LYS A 1 74 ? 21.488 -6.054 -23.408 1.00 98.12 74 LYS A C 1
ATOM 552 O O . LYS A 1 74 ? 21.760 -6.940 -24.217 1.00 98.12 74 LYS A O 1
ATOM 557 N N . ALA A 1 75 ? 21.910 -4.796 -23.535 1.00 97.56 75 ALA A N 1
ATOM 558 C CA . ALA A 1 75 ? 22.773 -4.361 -24.629 1.00 97.56 75 ALA A CA 1
ATOM 559 C C . ALA A 1 75 ? 24.133 -5.076 -24.584 1.00 97.56 75 ALA A C 1
ATOM 561 O O . ALA A 1 75 ? 24.527 -5.696 -25.571 1.00 97.56 75 ALA A O 1
ATOM 562 N N . THR A 1 76 ? 24.788 -5.099 -23.420 1.00 97.44 76 THR A N 1
ATOM 563 C CA . THR A 1 76 ? 26.085 -5.769 -23.237 1.00 97.44 76 THR A CA 1
ATOM 564 C C . THR A 1 76 ? 26.003 -7.271 -23.515 1.00 97.44 76 THR A C 1
ATOM 566 O O . THR A 1 76 ? 26.870 -7.822 -24.188 1.00 97.44 76 THR A O 1
ATOM 569 N N . ILE A 1 77 ? 24.943 -7.950 -23.062 1.00 97.50 77 ILE A N 1
ATOM 570 C CA . ILE A 1 77 ? 24.721 -9.369 -23.388 1.00 97.50 77 ILE A CA 1
ATOM 571 C C . ILE A 1 77 ? 24.605 -9.567 -24.906 1.00 97.50 77 ILE A C 1
ATOM 573 O O . ILE A 1 77 ? 25.182 -10.511 -25.448 1.00 97.50 77 ILE A O 1
ATOM 577 N N . GLY A 1 78 ? 23.885 -8.680 -25.600 1.00 96.94 78 GLY A N 1
ATOM 578 C CA . GLY A 1 78 ? 23.762 -8.715 -27.057 1.00 96.94 78 GLY A CA 1
ATOM 579 C C . GLY A 1 78 ? 25.109 -8.565 -27.770 1.00 96.94 78 GLY A C 1
ATOM 580 O O . GLY A 1 78 ? 25.416 -9.337 -28.680 1.00 96.94 78 GLY A O 1
ATOM 581 N N . GLU A 1 79 ? 25.938 -7.621 -27.328 1.00 95.88 79 GLU A N 1
ATOM 582 C CA . GLU A 1 79 ? 27.288 -7.400 -27.860 1.00 95.88 79 GLU A CA 1
ATOM 583 C C . GLU A 1 79 ? 28.191 -8.624 -27.647 1.00 95.88 79 GLU A C 1
ATOM 585 O O . GLU A 1 79 ? 28.771 -9.138 -28.608 1.00 95.88 79 GLU A O 1
ATOM 590 N N . LEU A 1 80 ? 28.228 -9.164 -26.425 1.00 95.75 80 LEU A N 1
ATOM 591 C CA . LEU A 1 80 ? 29.007 -10.360 -26.090 1.00 95.75 80 LEU A CA 1
ATOM 592 C C . LEU A 1 80 ? 28.558 -11.590 -26.891 1.00 95.75 80 LEU A C 1
ATOM 594 O O . LEU A 1 80 ? 29.389 -12.365 -27.370 1.00 95.75 80 LEU A O 1
ATOM 598 N N . TYR A 1 81 ? 27.249 -11.765 -27.095 1.00 94.62 81 TYR A N 1
ATOM 599 C CA . TYR A 1 81 ? 26.720 -12.848 -27.926 1.00 94.62 81 TYR A CA 1
ATOM 6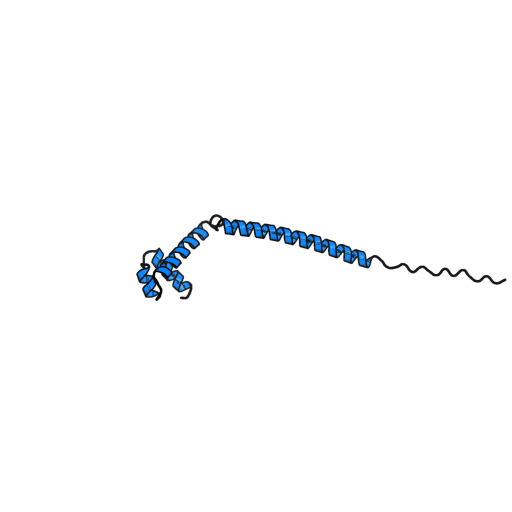00 C C . TYR A 1 81 ? 27.205 -12.739 -29.380 1.00 94.62 81 TYR A C 1
ATOM 602 O O . TYR A 1 81 ? 27.597 -13.739 -29.995 1.00 94.62 81 TYR A O 1
ATOM 610 N N . ILE A 1 82 ? 27.225 -11.523 -29.938 1.00 93.62 82 ILE A N 1
ATOM 611 C CA . ILE A 1 82 ? 27.744 -11.267 -31.286 1.00 93.62 82 ILE A CA 1
ATOM 612 C C . ILE A 1 82 ? 29.238 -11.603 -31.364 1.00 93.62 82 ILE A C 1
ATOM 614 O O . ILE A 1 82 ? 29.657 -12.238 -32.340 1.00 93.62 82 ILE A O 1
ATOM 618 N N . GLU A 1 83 ? 30.036 -11.210 -30.369 1.00 90.19 83 GLU A N 1
ATOM 619 C CA . GLU A 1 83 ? 31.466 -11.533 -30.307 1.00 90.19 83 GLU A CA 1
ATOM 620 C C . GLU A 1 83 ? 31.718 -13.037 -30.250 1.00 90.19 83 GLU A C 1
ATOM 622 O O . GLU A 1 83 ? 32.453 -13.562 -31.092 1.00 90.19 83 GLU A O 1
ATOM 627 N N . LEU A 1 84 ? 31.040 -13.759 -29.355 1.00 89.56 84 LEU A N 1
ATOM 628 C CA . LEU A 1 84 ? 31.160 -15.213 -29.250 1.00 89.56 84 LEU A CA 1
ATOM 629 C C . LEU A 1 84 ? 30.863 -15.894 -30.595 1.00 89.56 84 LEU A C 1
ATOM 631 O O . LEU A 1 84 ? 31.621 -16.747 -31.061 1.00 89.56 84 LEU A O 1
ATOM 635 N N . ARG A 1 85 ? 29.811 -15.444 -31.290 1.00 88.56 85 ARG A N 1
ATOM 636 C CA . ARG A 1 85 ? 29.438 -15.975 -32.607 1.00 88.56 85 ARG A CA 1
ATOM 637 C C . ARG A 1 85 ? 30.500 -15.697 -33.682 1.00 88.56 85 ARG A C 1
ATOM 639 O O . ARG A 1 85 ? 30.607 -16.475 -34.633 1.00 88.56 85 ARG A O 1
ATOM 646 N N . LYS A 1 86 ? 31.260 -14.595 -33.590 1.00 84.06 86 LYS A N 1
ATOM 647 C CA . LYS A 1 86 ? 32.388 -14.310 -34.502 1.00 84.06 86 LYS A CA 1
ATOM 648 C C . LYS A 1 86 ? 33.524 -15.311 -34.282 1.00 84.06 86 LYS A C 1
ATOM 650 O O . LYS A 1 86 ? 34.016 -15.869 -35.263 1.00 84.06 86 LYS A O 1
ATOM 655 N N . TYR A 1 87 ? 33.886 -15.590 -33.029 1.00 75.12 87 TYR 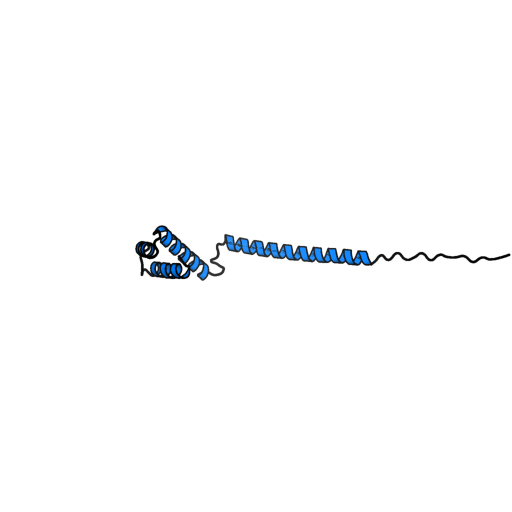A N 1
ATOM 656 C CA . TYR A 1 87 ? 34.919 -16.579 -32.700 1.00 75.12 87 TYR A CA 1
ATOM 657 C C . TYR A 1 87 ? 34.535 -17.989 -33.158 1.00 75.12 87 TYR A C 1
ATOM 659 O O . TYR A 1 87 ? 35.343 -18.651 -33.808 1.00 75.12 87 TYR A O 1
ATOM 667 N N . SER A 1 88 ? 33.287 -18.417 -32.941 1.00 69.00 88 SER A N 1
ATOM 668 C CA . SER A 1 88 ? 32.813 -19.722 -33.426 1.00 69.00 88 SER A CA 1
ATOM 669 C C . SER A 1 88 ? 32.862 -19.844 -34.954 1.00 69.00 88 SER A C 1
ATOM 671 O O . SER A 1 88 ? 33.221 -20.898 -35.466 1.00 69.00 88 SER A O 1
ATOM 673 N N . ARG A 1 89 ? 32.558 -18.774 -35.707 1.00 61.19 89 ARG A N 1
ATOM 674 C CA . ARG A 1 89 ? 32.697 -18.786 -37.178 1.00 61.19 89 ARG A CA 1
ATOM 675 C C . ARG A 1 89 ? 34.156 -18.790 -37.636 1.00 61.19 89 ARG A C 1
ATOM 677 O O . ARG A 1 89 ? 34.478 -19.468 -38.605 1.00 61.19 89 ARG A O 1
ATOM 684 N N . SER A 1 90 ? 35.032 -18.060 -36.946 1.00 57.53 90 SER A N 1
ATOM 685 C CA . SER A 1 90 ? 36.466 -18.004 -37.260 1.00 57.53 90 SER A CA 1
ATOM 686 C C . SER A 1 90 ? 37.165 -19.352 -37.025 1.00 57.53 90 SER A C 1
ATOM 688 O O . SER A 1 90 ? 38.017 -19.757 -37.816 1.00 57.53 90 SER A O 1
ATOM 690 N N . ALA A 1 91 ? 36.748 -20.100 -35.996 1.00 57.28 91 ALA A N 1
ATOM 691 C CA . ALA A 1 91 ? 37.288 -21.423 -35.675 1.00 57.28 91 ALA A CA 1
ATOM 692 C C . ALA A 1 91 ? 36.973 -22.504 -36.733 1.00 57.28 91 ALA A C 1
ATOM 694 O O . ALA A 1 91 ? 37.742 -23.448 -36.881 1.00 57.28 91 ALA A O 1
ATOM 695 N N . ILE A 1 92 ? 35.892 -22.357 -37.507 1.00 57.62 92 ILE A N 1
ATOM 696 C CA . ILE A 1 92 ? 35.471 -23.330 -38.538 1.00 57.62 92 ILE A CA 1
ATOM 697 C C . ILE A 1 92 ? 36.166 -23.061 -39.898 1.00 57.62 92 ILE A C 1
ATOM 699 O O . ILE A 1 92 ? 36.126 -23.891 -40.801 1.00 57.62 92 ILE A O 1
ATOM 703 N N . GLY A 1 93 ? 36.854 -21.922 -40.057 1.00 52.72 93 GLY A N 1
ATOM 704 C CA . GLY A 1 93 ? 37.410 -21.466 -41.340 1.00 52.72 93 GLY A CA 1
ATOM 705 C C . GLY A 1 93 ? 38.851 -21.881 -41.667 1.00 52.72 93 GLY A C 1
ATOM 706 O O . GLY A 1 93 ? 39.340 -21.528 -42.738 1.00 52.72 93 GLY A O 1
ATOM 707 N N . ARG A 1 94 ? 39.563 -22.600 -40.789 1.00 60.09 94 ARG A N 1
ATOM 708 C CA . ARG A 1 94 ? 40.935 -23.071 -41.067 1.00 60.09 94 ARG A CA 1
ATOM 709 C C . ARG A 1 94 ? 40.963 -24.582 -41.269 1.00 60.09 94 ARG A C 1
ATOM 711 O O . ARG A 1 94 ? 41.367 -25.322 -40.381 1.00 60.09 94 ARG A O 1
ATOM 718 N N . VAL A 1 95 ? 40.574 -25.030 -42.460 1.00 58.00 95 VAL A N 1
ATOM 719 C CA . VAL A 1 95 ? 40.947 -26.366 -42.946 1.00 58.00 95 VAL A CA 1
ATOM 720 C C . VAL A 1 95 ? 42.391 -26.275 -43.458 1.00 58.00 95 VAL A C 1
ATOM 722 O O . VAL A 1 95 ? 42.647 -25.486 -44.371 1.00 58.00 95 VAL A O 1
ATOM 725 N N . PRO A 1 96 ? 43.364 -27.017 -42.895 1.00 59.09 96 PRO A N 1
ATOM 726 C CA . PRO A 1 96 ? 44.706 -27.076 -43.459 1.00 59.09 96 PRO A CA 1
ATOM 727 C C . PRO A 1 96 ? 44.628 -27.703 -44.852 1.00 59.09 96 PRO A C 1
ATOM 729 O O . PRO A 1 96 ? 44.172 -28.835 -45.001 1.00 59.09 96 PRO A O 1
ATOM 732 N N . VAL A 1 97 ? 45.056 -26.971 -45.880 1.00 61.75 97 VAL A N 1
ATOM 733 C CA . VAL A 1 97 ? 45.128 -27.504 -47.245 1.00 61.75 97 VAL A CA 1
ATOM 734 C C . VAL A 1 97 ? 46.249 -28.553 -47.279 1.00 61.75 97 VAL A C 1
ATOM 736 O O . VAL A 1 97 ? 47.388 -28.205 -46.946 1.00 61.75 97 VAL A O 1
ATOM 739 N N . PRO A 1 98 ? 45.989 -29.821 -47.651 1.00 56.38 98 PRO A N 1
ATOM 740 C CA . PRO A 1 98 ? 47.047 -30.816 -47.762 1.00 56.38 98 PRO A CA 1
ATOM 741 C C . PRO A 1 98 ? 48.017 -30.385 -48.862 1.00 56.38 98 PRO A C 1
ATOM 743 O O . PRO A 1 98 ? 47.622 -30.207 -50.015 1.00 56.38 98 PRO A O 1
ATOM 746 N N . ARG A 1 99 ? 49.294 -30.198 -48.516 1.00 62.66 99 ARG A N 1
ATOM 747 C CA . ARG A 1 99 ? 50.346 -29.986 -49.515 1.00 62.66 99 ARG A CA 1
ATOM 748 C C . ARG A 1 99 ? 50.491 -31.285 -50.302 1.00 62.66 99 ARG A C 1
ATOM 750 O O . ARG A 1 99 ? 50.960 -32.280 -49.760 1.00 62.66 99 ARG A O 1
ATOM 757 N N . GLY A 1 100 ? 50.019 -31.285 -51.548 1.00 50.19 100 GLY A N 1
ATOM 758 C CA . GLY A 1 100 ? 50.132 -32.429 -52.444 1.00 50.19 100 GLY A CA 1
ATOM 759 C C . GLY A 1 100 ? 51.595 -32.829 -52.621 1.00 50.19 100 GLY A C 1
ATOM 760 O O . GLY A 1 100 ? 52.436 -31.984 -52.925 1.00 50.19 100 GLY A O 1
ATOM 761 N N . ASN A 1 101 ? 51.893 -34.112 -52.419 1.00 51.47 101 ASN A N 1
ATOM 762 C CA . ASN A 1 101 ? 53.200 -34.683 -52.717 1.00 51.47 101 ASN A CA 1
ATOM 763 C C . ASN A 1 101 ? 53.446 -34.584 -54.228 1.00 51.47 101 ASN A C 1
ATOM 765 O O . ASN A 1 101 ? 52.904 -35.366 -55.007 1.00 51.47 101 ASN A O 1
ATOM 769 N N . THR A 1 102 ? 54.275 -33.634 -54.651 1.00 57.72 1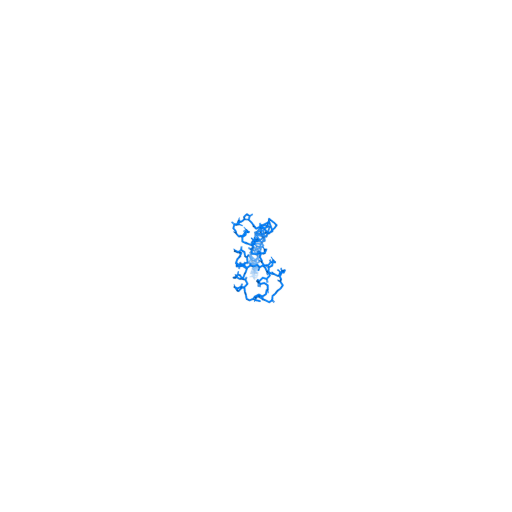02 THR A N 1
ATOM 770 C CA . THR A 1 102 ? 54.896 -33.669 -55.973 1.00 57.72 102 THR A CA 1
ATOM 771 C C . THR A 1 102 ? 55.844 -34.861 -56.013 1.00 57.72 102 THR A C 1
ATOM 773 O O . THR A 1 102 ? 56.873 -34.882 -55.344 1.00 57.72 102 THR A O 1
ATOM 776 N N . HIS A 1 103 ? 55.477 -35.879 -56.786 1.00 56.84 103 HIS A N 1
ATOM 777 C CA . HIS A 1 103 ? 56.348 -36.996 -57.129 1.00 56.84 103 HIS A CA 1
ATOM 778 C C . HIS A 1 103 ? 57.007 -36.665 -58.478 1.00 56.84 103 HIS A C 1
ATOM 780 O O . HIS A 1 103 ? 56.325 -36.739 -59.504 1.00 56.84 103 HIS A O 1
ATOM 786 N N . PRO A 1 104 ? 58.287 -36.247 -58.537 1.00 54.78 104 PRO A N 1
ATOM 787 C CA . PRO A 1 104 ? 58.953 -36.096 -59.817 1.00 54.78 104 PRO A CA 1
ATOM 788 C C . PRO A 1 104 ? 59.313 -37.491 -60.331 1.00 54.78 104 PRO A C 1
ATOM 790 O O . PRO A 1 104 ? 60.026 -38.258 -59.686 1.00 54.78 104 PRO A O 1
ATOM 793 N N . GLY A 1 105 ? 58.735 -37.826 -61.483 1.00 49.62 105 GLY A N 1
ATOM 794 C CA . GLY A 1 105 ? 58.847 -39.125 -62.122 1.00 49.62 105 GLY A CA 1
ATOM 795 C C . GLY A 1 105 ? 60.291 -39.574 -62.343 1.00 49.62 105 GLY A C 1
ATOM 796 O O . GLY A 1 105 ? 61.137 -38.837 -62.846 1.00 49.62 105 GLY A O 1
ATOM 797 N N . ARG A 1 106 ? 60.515 -40.845 -62.014 1.00 54.78 106 ARG A N 1
ATOM 798 C CA . ARG A 1 106 ? 61.622 -41.690 -62.457 1.00 54.78 106 ARG A CA 1
ATOM 799 C C . ARG A 1 106 ? 61.833 -41.529 -63.969 1.00 54.78 106 ARG A C 1
ATOM 801 O O . ARG A 1 106 ? 60.991 -41.967 -64.750 1.00 54.78 106 ARG A O 1
ATOM 808 N N . ARG A 1 107 ? 62.967 -40.964 -64.386 1.00 50.94 107 ARG A N 1
ATOM 809 C CA . ARG A 1 107 ? 63.519 -41.217 -65.723 1.00 50.94 107 ARG A CA 1
ATOM 810 C C . ARG A 1 107 ? 64.689 -42.181 -65.584 1.00 50.94 107 ARG A C 1
ATOM 812 O O . ARG A 1 107 ? 65.621 -41.938 -64.830 1.00 50.94 107 ARG A O 1
ATOM 819 N N . VAL A 1 108 ? 64.523 -43.324 -66.238 1.00 51.38 108 VAL A N 1
ATOM 820 C CA . VAL A 1 108 ? 65.532 -44.359 -66.444 1.00 51.38 108 VAL A CA 1
ATOM 821 C C . VAL A 1 108 ? 66.325 -44.031 -67.710 1.00 51.38 108 VAL A C 1
ATOM 823 O O . VAL A 1 108 ? 65.718 -43.597 -68.691 1.00 51.38 108 VAL A O 1
ATOM 826 N N . ASN A 1 109 ? 67.625 -44.336 -67.635 1.00 41.66 109 ASN A N 1
ATOM 827 C CA . ASN A 1 109 ? 68.701 -44.235 -68.632 1.00 41.66 109 ASN A CA 1
ATOM 828 C C . ASN A 1 109 ? 69.221 -42.830 -68.941 1.00 41.66 109 ASN A C 1
ATOM 830 O O . ASN A 1 109 ? 68.497 -42.040 -69.583 1.00 41.66 109 ASN A O 1
#

pLDDT: mean 83.99, std 17.35, range [41.66, 98.38]

Foldseek 3Di:
DDPVVLVVLLVCCVVVVDPLVRSCVVVVHDSVVSVVSNVCVVLVVQLVVCPLNSPDPVVNVVVVVVVVVVVVVVVVVVVVVVVVVVVVVVVVPDDPDPPDDDDDDDDDD

Secondary structure (DSSP, 8-state):
--HHHHHHHHHHHHHTSS-HHHHHHHTTS-HHHHHHHHHHHHHHHHHHHTGGGSS-HHHHHHHHHHHHHHHHHHHHHHHHHHHHHHHHHHHTS-PPPP-----------

Sequence (109 aa):
MPTDKKFALVLRVVTGELTAAEAAREAAVSEQSVSNWRRQFIEGGRNGLAGEGGRDSESAARIAELIKENATLKATIGELYIELRKYSRSAIGRVPVPRGNTHPGRRVN

Radius of gyration: 36.58 Å; chains: 1; bounding box: 88×55×90 Å